Protein AF-A0AAP1C025-F1 (afdb_monomer_lite)

Sequence (113 aa):
MRRRFGRLNREFAQPEQVAKRLARCYTEDVLMSAITSAKLEDGVAAWATPARERRRLAALIDDIPGAPFDVAAAPAYGPVRDATGERKKDHLDERIAAHAVSPDVALVTNDER

Secondary structure (DSSP, 8-state):
-PPBP-SS-TT----HHHHHHHTTSBGGG--EEHHHHHHHHHHHHTSS-HHHHHHHHHHHHHHSPEEP--GGGHHHHHHHHHHH---SS-THHHHHHHHHHTTT-PPP-S---

InterPro domains:
  IPR002716 PIN domain [PF01850] (15-113)
  IPR029060 PIN-like domain superfamily [SSF88723] (15-111)

Radius of gyration: 15.18 Å; chains: 1; bounding box: 31×42×33 Å

pLDDT: mean 86.61, std 11.4, range [52.75, 96.94]

Structure (mmCIF, N/CA/C/O backbone):
data_AF-A0AAP1C025-F1
#
_entry.id   AF-A0AAP1C025-F1
#
loop_
_atom_site.group_PDB
_atom_site.id
_atom_site.type_symbol
_atom_site.label_atom_id
_atom_site.label_alt_id
_atom_site.label_comp_id
_atom_site.label_asym_id
_atom_site.label_entity_id
_atom_site.label_seq_id
_atom_site.pdbx_PDB_ins_code
_atom_site.Cartn_x
_atom_site.Cartn_y
_atom_site.Cartn_z
_atom_site.occupancy
_atom_site.B_iso_or_equiv
_atom_site.auth_seq_id
_atom_site.auth_comp_id
_atom_site.auth_asym_id
_atom_site.auth_atom_id
_atom_site.pdbx_PDB_model_num
ATOM 1 N N . MET A 1 1 ? -11.312 -22.544 1.220 1.00 69.38 1 MET A N 1
ATOM 2 C CA . MET A 1 1 ? -10.151 -22.577 2.141 1.00 69.38 1 MET A CA 1
ATOM 3 C C . MET A 1 1 ? -9.283 -21.370 1.805 1.00 69.38 1 MET A C 1
ATOM 5 O O . MET A 1 1 ? -8.984 -21.210 0.630 1.00 69.38 1 MET A O 1
ATOM 9 N N . ARG A 1 2 ? -8.973 -20.476 2.759 1.00 79.31 2 ARG A N 1
ATOM 10 C CA . ARG A 1 2 ? -8.184 -19.256 2.477 1.00 79.31 2 ARG A CA 1
ATOM 11 C C . ARG A 1 2 ? -6.738 -19.633 2.134 1.00 79.31 2 ARG A C 1
ATOM 13 O O . ARG A 1 2 ? -6.178 -20.528 2.772 1.00 79.31 2 ARG A O 1
ATOM 20 N N . ARG A 1 3 ? -6.139 -18.973 1.141 1.00 79.12 3 ARG A N 1
ATOM 21 C CA . ARG A 1 3 ? -4.760 -19.236 0.709 1.00 79.12 3 ARG A CA 1
ATOM 22 C C . ARG A 1 3 ? -3.799 -18.524 1.663 1.00 79.12 3 ARG A C 1
ATOM 24 O O . ARG A 1 3 ? -3.931 -17.328 1.903 1.00 79.12 3 ARG A O 1
ATOM 31 N N . ARG A 1 4 ? -2.865 -19.262 2.269 1.00 80.00 4 ARG A N 1
ATOM 32 C CA . ARG A 1 4 ? -1.772 -18.638 3.034 1.00 80.00 4 ARG A CA 1
ATOM 33 C C . ARG A 1 4 ? -0.737 -18.074 2.073 1.00 80.00 4 ARG A C 1
ATOM 35 O O . ARG A 1 4 ? -0.535 -18.652 1.004 1.00 80.00 4 ARG A O 1
ATOM 42 N N . PHE A 1 5 ? -0.037 -17.019 2.487 1.00 74.62 5 PHE A N 1
ATOM 43 C CA . PHE A 1 5 ? 1.181 -16.616 1.790 1.00 74.62 5 PHE A CA 1
ATOM 44 C C . PHE A 1 5 ? 2.169 -17.782 1.784 1.00 74.62 5 PHE A C 1
ATOM 46 O O . PHE A 1 5 ? 2.584 -18.287 2.831 1.00 74.62 5 PHE A O 1
ATOM 53 N N . GLY A 1 6 ? 2.535 -18.221 0.583 1.00 68.06 6 GLY A N 1
ATOM 54 C CA . GLY A 1 6 ? 3.704 -19.065 0.388 1.00 68.06 6 GLY A CA 1
ATOM 55 C C . GLY A 1 6 ? 4.988 -18.246 0.525 1.00 68.06 6 GLY A C 1
ATOM 56 O O . GLY A 1 6 ? 5.004 -17.132 1.050 1.00 68.06 6 GLY A O 1
ATOM 57 N N . ARG A 1 7 ? 6.090 -18.772 -0.015 1.00 61.41 7 ARG A N 1
ATOM 58 C CA . ARG A 1 7 ? 7.212 -17.894 -0.360 1.00 61.41 7 ARG A CA 1
ATOM 59 C C . ARG A 1 7 ? 6.676 -16.933 -1.427 1.00 61.41 7 ARG A C 1
ATOM 61 O O . ARG A 1 7 ? 6.299 -17.429 -2.488 1.00 61.41 7 ARG A O 1
ATOM 68 N N . LEU A 1 8 ? 6.622 -15.623 -1.139 1.00 63.41 8 LEU A N 1
ATOM 69 C CA . LEU A 1 8 ? 6.467 -14.608 -2.189 1.00 63.41 8 LEU A CA 1
ATOM 70 C C . LEU A 1 8 ? 7.430 -14.984 -3.310 1.00 63.41 8 LEU A C 1
ATOM 72 O O . LEU A 1 8 ? 8.557 -15.395 -3.013 1.00 63.41 8 LEU A O 1
ATOM 76 N N . ASN A 1 9 ? 6.914 -14.959 -4.534 1.00 53.06 9 ASN A N 1
ATOM 77 C CA . ASN A 1 9 ? 7.534 -15.415 -5.771 1.00 53.06 9 ASN A CA 1
ATOM 78 C C . ASN A 1 9 ? 9.075 -15.569 -5.690 1.00 53.06 9 ASN A C 1
ATOM 80 O O . ASN A 1 9 ? 9.763 -14.615 -5.342 1.00 53.06 9 ASN A O 1
ATOM 84 N N . ARG A 1 10 ? 9.640 -16.754 -6.005 1.00 52.75 10 ARG A N 1
ATOM 85 C CA . ARG A 1 10 ? 11.064 -17.126 -5.746 1.00 52.75 10 ARG A CA 1
ATOM 86 C C . ARG A 1 10 ? 12.119 -16.181 -6.353 1.00 52.75 10 ARG A C 1
ATOM 88 O O . ARG A 1 10 ? 13.304 -16.337 -6.074 1.00 52.75 10 ARG A O 1
ATOM 95 N N . GLU A 1 11 ? 11.700 -15.241 -7.189 1.00 54.16 11 GLU A N 1
ATOM 96 C CA . GLU A 1 11 ? 12.521 -14.179 -7.767 1.00 54.16 11 GLU A CA 1
ATOM 97 C C . GLU A 1 11 ? 12.704 -12.957 -6.848 1.00 54.16 11 GLU A C 1
ATOM 99 O O . GLU A 1 11 ? 13.564 -12.120 -7.127 1.00 54.16 11 GLU A O 1
ATOM 104 N N . PHE A 1 12 ? 11.937 -12.862 -5.756 1.00 59.84 12 PHE A N 1
ATOM 105 C CA . PHE A 1 12 ? 12.110 -11.886 -4.685 1.00 59.84 12 PHE A CA 1
ATOM 106 C C . PHE A 1 12 ? 12.918 -12.499 -3.539 1.00 59.84 12 PHE A C 1
ATOM 108 O O . PHE A 1 12 ? 12.548 -13.518 -2.957 1.00 59.84 12 PHE A O 1
ATOM 115 N N . ALA A 1 13 ? 14.031 -11.855 -3.194 1.00 64.94 13 ALA A N 1
ATOM 116 C CA . ALA A 1 13 ? 14.738 -12.108 -1.947 1.00 64.94 13 ALA A CA 1
ATOM 117 C C . ALA A 1 13 ? 14.336 -11.026 -0.937 1.00 64.94 13 ALA A C 1
ATOM 119 O O . ALA A 1 13 ? 15.030 -10.026 -0.777 1.00 64.94 13 ALA A O 1
ATOM 120 N N . GLN A 1 14 ? 13.183 -11.192 -0.287 1.00 74.00 14 GLN A N 1
ATOM 121 C CA . GLN A 1 14 ? 12.802 -10.348 0.845 1.00 74.00 14 GLN A CA 1
ATOM 122 C C . GLN A 1 14 ? 13.598 -10.731 2.105 1.00 74.00 14 GLN A C 1
ATOM 124 O O . GLN A 1 14 ? 13.945 -11.907 2.272 1.00 74.00 14 GLN A O 1
ATOM 129 N N . PRO A 1 15 ? 13.843 -9.782 3.030 1.00 83.62 15 PRO A N 1
ATOM 130 C CA . PRO A 1 15 ? 14.426 -10.093 4.330 1.00 83.62 15 PRO A CA 1
ATOM 131 C C . PRO A 1 15 ? 13.658 -11.216 5.041 1.00 83.62 15 PRO A C 1
ATOM 133 O O . PRO A 1 15 ? 12.425 -11.279 4.983 1.00 83.62 15 PRO A O 1
ATOM 136 N N . GLU A 1 16 ? 14.371 -12.095 5.750 1.00 83.62 16 GLU A N 1
ATOM 137 C CA . GLU A 1 16 ? 13.776 -13.289 6.372 1.00 83.62 16 GLU A CA 1
ATOM 138 C C . GLU A 1 16 ? 12.627 -12.935 7.332 1.00 83.62 16 GLU A C 1
ATOM 140 O O . GLU A 1 16 ? 11.607 -13.627 7.376 1.00 83.62 16 GLU A O 1
ATOM 145 N N . GLN A 1 17 ? 12.754 -11.819 8.056 1.00 85.12 17 GLN A N 1
ATOM 146 C CA . GLN A 1 17 ? 11.710 -11.306 8.945 1.00 85.12 17 GLN A CA 1
ATOM 147 C C . GLN A 1 17 ? 10.389 -11.020 8.213 1.00 85.12 17 GLN A C 1
ATOM 149 O O . GLN A 1 17 ? 9.321 -11.361 8.724 1.00 85.12 17 GLN A O 1
ATOM 154 N N . VAL A 1 18 ? 10.451 -10.482 6.990 1.00 85.31 18 VAL A N 1
ATOM 155 C CA . VAL A 1 18 ? 9.275 -10.185 6.160 1.00 85.31 18 VAL A CA 1
ATOM 156 C C . VAL A 1 18 ? 8.633 -11.487 5.692 1.00 85.31 18 VAL A C 1
ATOM 158 O O . VAL A 1 18 ? 7.428 -11.673 5.851 1.00 85.31 18 VAL A O 1
ATOM 161 N N . ALA A 1 19 ? 9.439 -12.438 5.206 1.00 83.12 19 ALA A N 1
ATOM 162 C CA . ALA A 1 19 ? 8.948 -13.752 4.790 1.00 83.12 19 ALA A CA 1
ATOM 163 C C . ALA A 1 19 ? 8.244 -14.498 5.938 1.00 83.12 19 ALA A C 1
ATOM 165 O O . ALA A 1 19 ? 7.155 -15.042 5.753 1.00 83.12 19 ALA A O 1
ATOM 166 N N . LYS A 1 20 ? 8.832 -14.488 7.144 1.00 85.19 20 LYS A N 1
ATOM 167 C CA . LYS A 1 20 ? 8.246 -15.108 8.344 1.00 85.19 20 LYS A CA 1
ATOM 168 C C . LYS A 1 20 ? 6.935 -14.449 8.767 1.00 85.19 20 LYS A C 1
ATOM 170 O O . LYS A 1 20 ? 6.047 -15.151 9.250 1.00 85.19 20 LYS A O 1
ATOM 175 N N . ARG A 1 21 ? 6.819 -13.123 8.629 1.00 86.56 21 ARG A N 1
ATOM 176 C CA . ARG A 1 21 ? 5.600 -12.377 8.969 1.00 86.56 21 ARG A CA 1
ATOM 177 C C . ARG A 1 21 ? 4.481 -12.703 7.984 1.00 86.56 21 ARG A C 1
ATOM 179 O O . ARG A 1 21 ? 3.415 -13.122 8.421 1.00 86.56 21 ARG A O 1
ATOM 186 N N . LEU A 1 22 ? 4.760 -12.613 6.683 1.00 85.31 22 LEU A N 1
ATOM 187 C CA . LEU A 1 22 ? 3.780 -12.896 5.635 1.00 85.31 22 LEU A CA 1
ATOM 188 C C . LEU A 1 22 ? 3.276 -14.336 5.684 1.00 85.31 22 LEU A C 1
ATOM 190 O O . LEU A 1 22 ? 2.077 -14.540 5.586 1.00 85.31 22 LEU A O 1
ATOM 194 N N . ALA A 1 23 ? 4.133 -15.326 5.963 1.00 85.44 23 ALA A N 1
ATOM 195 C CA . ALA A 1 23 ? 3.723 -16.733 6.086 1.00 85.44 23 ALA A CA 1
ATOM 196 C C . ALA A 1 23 ? 2.649 -17.003 7.169 1.00 85.44 23 ALA A C 1
ATOM 198 O O . ALA A 1 23 ? 2.058 -18.088 7.210 1.00 85.44 23 ALA A O 1
ATOM 199 N N . ARG A 1 24 ? 2.406 -16.040 8.071 1.00 87.69 24 ARG A N 1
ATOM 200 C CA . ARG A 1 24 ? 1.347 -16.089 9.094 1.00 87.69 24 ARG A CA 1
ATOM 201 C C . ARG A 1 24 ? 0.043 -15.418 8.645 1.00 87.69 24 ARG A C 1
ATOM 203 O O . ARG A 1 24 ? -0.959 -15.569 9.337 1.00 87.69 24 ARG A O 1
ATOM 210 N N . CYS A 1 25 ? 0.051 -14.716 7.518 1.00 87.31 25 CYS A N 1
ATOM 211 C CA . CYS A 1 25 ? -1.087 -14.018 6.931 1.00 87.31 25 CYS A CA 1
ATOM 212 C C . CYS A 1 25 ? -1.738 -14.854 5.814 1.00 87.31 25 CYS A C 1
ATOM 214 O O . CYS A 1 25 ? -1.108 -15.721 5.193 1.00 87.31 25 CYS A O 1
ATOM 216 N N . TYR A 1 26 ? -3.009 -14.572 5.536 1.00 87.69 26 TYR A N 1
ATOM 217 C CA . TYR A 1 26 ? -3.670 -15.014 4.310 1.00 87.69 26 TYR A CA 1
ATOM 218 C C . TYR A 1 26 ? -3.510 -13.945 3.227 1.00 87.69 26 TYR A C 1
ATOM 220 O O . TYR A 1 26 ? -3.410 -12.765 3.555 1.00 87.69 26 TYR A O 1
ATOM 228 N N . THR A 1 27 ? -3.490 -14.349 1.954 1.00 84.31 27 THR A N 1
ATOM 229 C CA . THR A 1 27 ? -3.382 -13.420 0.807 1.00 84.31 27 THR A CA 1
ATOM 230 C C . THR A 1 27 ? -4.477 -12.360 0.829 1.00 84.31 27 THR A C 1
ATOM 232 O O . THR A 1 27 ? -4.211 -11.192 0.603 1.00 84.31 27 THR A O 1
ATOM 235 N N . GLU A 1 28 ? -5.681 -12.751 1.244 1.00 86.31 28 GLU A N 1
ATOM 236 C CA . GLU A 1 28 ? -6.846 -11.867 1.362 1.00 86.31 28 GLU A CA 1
ATOM 237 C C . GLU A 1 28 ? -6.763 -10.844 2.512 1.00 86.31 28 GLU A C 1
ATOM 239 O O . GLU A 1 28 ? -7.619 -9.972 2.604 1.00 86.31 28 GLU A O 1
ATOM 244 N N . ASP A 1 29 ? -5.795 -10.977 3.429 1.00 89.38 29 ASP A N 1
ATOM 245 C CA . ASP A 1 29 ? -5.635 -10.086 4.592 1.00 89.38 29 ASP A CA 1
ATOM 246 C C . ASP A 1 29 ? -4.501 -9.064 4.394 1.00 89.38 29 ASP A C 1
ATOM 248 O O . ASP A 1 29 ? -4.179 -8.310 5.312 1.00 89.38 29 ASP A O 1
ATOM 252 N N . VAL A 1 30 ? -3.842 -9.070 3.231 1.00 91.88 30 VAL A N 1
ATOM 253 C CA . VAL A 1 30 ? -2.703 -8.194 2.939 1.00 91.88 30 VAL A CA 1
ATOM 254 C C . VAL A 1 30 ? -2.945 -7.494 1.613 1.00 91.88 30 VAL A C 1
ATOM 256 O O . VAL A 1 30 ? -3.278 -8.115 0.611 1.00 91.88 30 VAL A O 1
ATOM 259 N N . LEU A 1 31 ? -2.740 -6.186 1.613 1.00 93.94 31 LEU A N 1
ATOM 260 C CA . LEU A 1 31 ? -2.945 -5.321 0.463 1.00 93.94 31 LEU A CA 1
ATOM 261 C C . LEU A 1 31 ? -1.829 -4.285 0.386 1.00 93.94 31 LEU A C 1
ATOM 263 O O . LEU A 1 31 ? -1.169 -3.972 1.379 1.00 93.94 31 LEU A O 1
ATOM 267 N N . MET A 1 32 ? -1.628 -3.752 -0.810 1.00 95.44 32 MET A N 1
ATOM 268 C CA . MET A 1 32 ? -0.685 -2.678 -1.078 1.00 95.44 32 MET A CA 1
ATOM 269 C C . MET A 1 32 ? -1.454 -1.379 -1.303 1.00 95.44 32 MET A C 1
ATOM 271 O O . MET A 1 32 ? -2.446 -1.355 -2.019 1.00 95.44 32 MET A O 1
ATOM 275 N N . SER A 1 33 ? -0.994 -0.262 -0.745 1.00 96.94 33 SER A N 1
ATOM 276 C CA . SER A 1 33 ? -1.547 1.044 -1.119 1.00 96.94 33 SER A CA 1
ATOM 277 C C . SER A 1 33 ? -1.283 1.326 -2.606 1.00 96.94 33 SER A C 1
ATOM 279 O O . SER A 1 33 ? -0.157 1.134 -3.069 1.00 96.94 33 SER A O 1
ATOM 281 N N . ALA A 1 34 ? -2.258 1.864 -3.352 1.00 96.19 34 ALA A N 1
ATOM 282 C CA . ALA A 1 34 ? -2.032 2.341 -4.723 1.00 96.19 34 ALA A CA 1
ATOM 283 C C . ALA A 1 34 ? -0.877 3.357 -4.813 1.00 96.19 34 ALA A C 1
ATOM 285 O O . ALA A 1 34 ? -0.171 3.407 -5.817 1.00 96.19 34 ALA A O 1
ATOM 286 N N . ILE A 1 35 ? -0.631 4.118 -3.741 1.00 95.69 35 ILE A N 1
ATOM 287 C CA . ILE A 1 35 ? 0.500 5.049 -3.653 1.00 95.69 35 ILE A CA 1
ATOM 288 C C . ILE A 1 35 ? 1.835 4.291 -3.619 1.00 95.69 35 ILE A C 1
ATOM 290 O O . ILE A 1 35 ? 2.773 4.654 -4.325 1.00 95.69 35 ILE A O 1
ATOM 294 N N . THR A 1 36 ? 1.916 3.196 -2.858 1.00 95.62 36 THR A N 1
ATOM 295 C CA . THR A 1 36 ? 3.088 2.306 -2.856 1.00 95.62 36 THR A CA 1
ATOM 296 C C . THR A 1 36 ? 3.275 1.647 -4.220 1.00 95.62 36 THR A C 1
ATOM 298 O O . THR A 1 36 ? 4.396 1.610 -4.720 1.00 95.62 36 THR A O 1
ATOM 301 N N . SER A 1 37 ? 2.190 1.194 -4.857 1.00 95.50 37 SER A N 1
ATOM 302 C CA . SER A 1 37 ? 2.247 0.631 -6.212 1.00 95.50 37 SER A CA 1
ATOM 303 C C . SER A 1 37 ? 2.819 1.636 -7.218 1.00 95.50 37 SER A C 1
ATOM 305 O O . SER A 1 37 ? 3.658 1.265 -8.032 1.00 95.50 37 SER A O 1
ATOM 307 N N . ALA A 1 38 ? 2.430 2.913 -7.133 1.00 94.94 38 ALA A N 1
ATOM 308 C CA . ALA A 1 38 ? 2.976 3.969 -7.987 1.00 94.94 38 ALA A CA 1
ATOM 309 C C . ALA A 1 38 ? 4.480 4.205 -7.746 1.00 94.94 38 ALA A C 1
ATOM 311 O O . ALA A 1 38 ? 5.235 4.322 -8.710 1.00 94.94 38 ALA A O 1
ATOM 312 N N . LYS A 1 39 ? 4.938 4.202 -6.482 1.00 94.25 39 LYS A N 1
ATOM 313 C CA . LYS A 1 39 ? 6.378 4.287 -6.147 1.00 94.25 39 LYS A CA 1
ATOM 314 C C . LYS A 1 39 ? 7.166 3.114 -6.744 1.00 94.25 39 LYS A C 1
ATOM 316 O O . LYS A 1 39 ? 8.284 3.298 -7.218 1.00 94.25 39 LYS A O 1
ATOM 321 N N . LEU A 1 40 ? 6.594 1.908 -6.727 1.00 94.81 40 LEU A N 1
ATOM 322 C CA . LEU A 1 40 ? 7.235 0.730 -7.314 1.00 94.81 40 LEU A CA 1
ATOM 323 C C . LEU A 1 40 ? 7.316 0.816 -8.844 1.00 94.81 40 LEU A C 1
ATOM 325 O O . LEU A 1 40 ? 8.348 0.452 -9.398 1.00 94.81 40 LEU A O 1
ATOM 329 N N . GLU A 1 41 ? 6.284 1.326 -9.521 1.00 95.31 41 GLU A N 1
ATOM 330 C CA . GLU A 1 41 ? 6.320 1.556 -10.976 1.00 95.31 41 GLU A CA 1
ATOM 331 C C . GLU A 1 41 ? 7.399 2.576 -11.380 1.00 95.31 41 GLU A C 1
ATOM 333 O O . GLU A 1 41 ? 8.131 2.346 -12.347 1.00 95.31 41 GLU A O 1
ATOM 338 N N . ASP A 1 42 ? 7.560 3.661 -10.615 1.00 94.62 42 ASP A N 1
ATOM 339 C CA . ASP A 1 42 ? 8.652 4.626 -10.820 1.00 94.62 42 ASP A CA 1
ATOM 340 C C . ASP A 1 42 ? 10.030 3.953 -10.657 1.00 94.62 42 ASP A C 1
ATOM 342 O O . ASP A 1 42 ? 10.899 4.047 -11.529 1.00 94.62 42 ASP A O 1
ATOM 346 N N . GLY A 1 43 ? 10.195 3.142 -9.605 1.00 93.31 43 GLY A N 1
ATOM 347 C CA . GLY A 1 43 ? 11.407 2.347 -9.386 1.00 93.31 43 GLY A CA 1
ATOM 348 C C . GLY A 1 43 ? 11.706 1.343 -10.510 1.00 93.31 43 GLY A C 1
ATOM 349 O O . GLY A 1 43 ? 12.867 1.162 -10.886 1.00 93.31 43 GLY A O 1
ATOM 350 N N . VAL A 1 44 ? 10.678 0.715 -11.093 1.00 95.56 44 VAL A N 1
ATOM 351 C CA . VAL A 1 44 ? 10.815 -0.173 -12.263 1.00 95.56 44 VAL A CA 1
ATOM 352 C C . VAL A 1 44 ? 11.335 0.599 -13.476 1.00 95.56 44 VAL A C 1
ATOM 354 O O . VAL A 1 44 ? 12.206 0.095 -14.191 1.00 95.56 44 VAL A O 1
ATOM 357 N N . ALA A 1 45 ? 10.818 1.807 -13.718 1.00 94.12 45 ALA A N 1
ATOM 358 C CA . ALA A 1 45 ? 11.232 2.646 -14.840 1.00 94.12 45 ALA A CA 1
ATOM 359 C C . ALA A 1 45 ? 12.691 3.113 -14.716 1.00 94.12 45 ALA A C 1
ATOM 361 O O . ALA A 1 45 ? 13.392 3.191 -15.725 1.00 94.12 45 ALA A O 1
ATOM 362 N N . ALA A 1 46 ? 13.162 3.356 -13.491 1.00 94.12 46 ALA A N 1
ATOM 363 C CA . ALA A 1 46 ? 14.537 3.761 -13.208 1.00 94.12 46 ALA A CA 1
ATOM 364 C C . ALA A 1 46 ? 15.571 2.617 -13.313 1.00 94.12 46 ALA A C 1
ATOM 366 O O . ALA A 1 46 ? 16.778 2.864 -13.256 1.00 94.12 46 ALA A O 1
ATOM 367 N N . TRP A 1 47 ? 15.137 1.358 -13.448 1.00 93.38 47 TRP A N 1
ATOM 368 C CA . TRP A 1 47 ? 16.041 0.208 -13.429 1.00 93.38 47 TRP A CA 1
ATOM 369 C C . TRP A 1 47 ? 16.750 -0.035 -14.768 1.00 93.38 47 TRP A C 1
ATOM 371 O O . TRP A 1 47 ? 16.215 0.221 -15.841 1.00 93.38 47 TRP A O 1
ATOM 381 N N . ALA A 1 48 ? 17.928 -0.667 -14.730 1.00 94.12 48 ALA A N 1
ATOM 382 C CA . ALA A 1 48 ? 18.676 -1.027 -15.943 1.00 94.12 48 ALA A CA 1
ATOM 383 C C . ALA A 1 48 ? 17.961 -2.072 -16.830 1.00 94.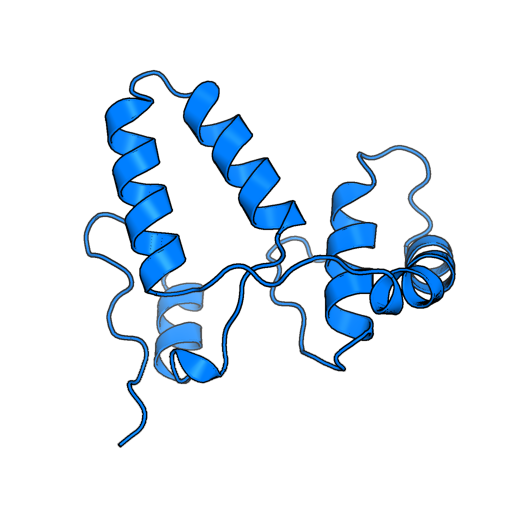12 48 ALA A C 1
ATOM 385 O O . ALA A 1 48 ? 18.284 -2.225 -18.005 1.00 94.12 48 ALA A O 1
ATOM 386 N N . THR A 1 49 ? 17.000 -2.822 -16.275 1.00 93.81 49 THR A N 1
ATOM 387 C CA . THR A 1 49 ? 16.220 -3.852 -16.995 1.00 93.81 49 THR A CA 1
ATOM 388 C C . THR A 1 49 ? 14.714 -3.754 -16.690 1.00 93.81 49 THR A C 1
ATOM 390 O O . THR A 1 49 ? 14.148 -4.662 -16.073 1.00 93.81 49 THR A O 1
ATOM 393 N N . PRO A 1 50 ? 14.018 -2.690 -17.141 1.00 93.69 50 PRO A N 1
ATOM 394 C CA . PRO A 1 50 ? 12.637 -2.399 -16.734 1.00 93.69 50 PRO A CA 1
ATOM 395 C C . PRO A 1 50 ? 11.637 -3.513 -17.058 1.00 93.69 50 PRO A C 1
ATOM 397 O O . PRO A 1 50 ? 10.730 -3.788 -16.283 1.00 93.69 50 PRO A O 1
ATOM 400 N N . ALA A 1 51 ? 11.810 -4.215 -18.184 1.00 94.62 51 ALA A N 1
ATOM 401 C CA . ALA A 1 51 ? 10.917 -5.312 -18.566 1.00 94.62 51 ALA A CA 1
ATOM 402 C C . ALA A 1 51 ? 10.959 -6.489 -17.576 1.00 94.62 51 ALA A C 1
ATOM 404 O O . ALA A 1 51 ? 9.937 -7.134 -17.340 1.00 94.62 51 ALA A O 1
ATOM 405 N N . ARG A 1 52 ? 12.131 -6.769 -16.989 1.00 92.69 52 ARG A N 1
ATOM 406 C CA . ARG A 1 52 ? 12.285 -7.815 -15.973 1.00 92.69 52 ARG A CA 1
ATOM 407 C C . ARG A 1 52 ? 11.645 -7.384 -14.659 1.00 92.69 52 ARG A C 1
ATOM 409 O O . ARG A 1 52 ? 10.866 -8.144 -14.095 1.00 92.69 52 ARG A O 1
ATOM 416 N N . GLU A 1 53 ? 11.930 -6.167 -14.200 1.00 93.19 53 GLU A N 1
ATOM 417 C CA . GLU A 1 53 ? 11.371 -5.675 -12.935 1.00 93.19 53 GLU A CA 1
ATOM 418 C C . GLU A 1 53 ? 9.855 -5.456 -13.021 1.00 93.19 53 GLU A C 1
ATOM 420 O O . GLU A 1 53 ? 9.150 -5.750 -12.063 1.00 93.19 53 GLU A O 1
ATOM 425 N N . ARG A 1 54 ? 9.313 -5.093 -14.191 1.00 94.44 54 ARG A N 1
ATOM 426 C CA . ARG A 1 54 ? 7.859 -5.038 -14.401 1.00 94.44 54 ARG A CA 1
ATOM 427 C C . ARG A 1 54 ? 7.191 -6.402 -14.233 1.00 94.44 54 ARG A C 1
ATOM 429 O O . ARG A 1 54 ? 6.122 -6.484 -13.642 1.00 94.44 54 ARG A O 1
ATOM 436 N N . ARG A 1 55 ? 7.809 -7.487 -14.719 1.00 92.81 55 ARG A N 1
ATOM 437 C CA . ARG A 1 55 ? 7.284 -8.854 -14.510 1.00 92.81 55 ARG A CA 1
ATOM 438 C C . ARG A 1 55 ? 7.287 -9.237 -13.033 1.00 92.81 55 ARG A C 1
ATOM 440 O O . ARG A 1 55 ? 6.345 -9.868 -12.566 1.00 92.81 55 ARG A O 1
ATOM 447 N N . ARG A 1 56 ? 8.322 -8.826 -12.299 1.00 90.81 56 ARG A N 1
ATOM 448 C CA . ARG A 1 56 ? 8.406 -9.030 -10.850 1.00 90.81 56 ARG A CA 1
ATOM 449 C C . ARG A 1 56 ? 7.332 -8.240 -10.113 1.00 90.81 56 ARG A C 1
ATOM 451 O O . ARG A 1 56 ? 6.635 -8.818 -9.289 1.00 90.81 56 ARG A O 1
ATOM 458 N N . LEU A 1 57 ? 7.153 -6.962 -10.445 1.00 92.19 57 LEU A N 1
ATOM 459 C CA . LEU A 1 57 ? 6.097 -6.135 -9.866 1.00 92.19 57 LEU A CA 1
ATOM 460 C C . LEU A 1 57 ? 4.706 -6.717 -10.149 1.00 92.19 57 LEU A C 1
ATOM 462 O O . LEU A 1 57 ? 3.908 -6.841 -9.229 1.00 92.19 57 LEU A O 1
ATOM 466 N N . ALA A 1 58 ? 4.445 -7.166 -11.379 1.00 92.31 58 ALA A N 1
ATOM 467 C CA . ALA A 1 58 ? 3.184 -7.817 -11.727 1.00 92.31 58 ALA A CA 1
ATOM 468 C C . ALA A 1 58 ? 2.917 -9.066 -10.870 1.00 92.31 58 ALA A C 1
ATOM 470 O O . ALA A 1 58 ? 1.810 -9.245 -10.375 1.00 92.31 58 ALA A O 1
ATOM 471 N N . ALA A 1 59 ? 3.934 -9.899 -10.637 1.00 89.25 59 ALA A N 1
ATOM 472 C CA . ALA A 1 59 ? 3.787 -11.065 -9.771 1.00 89.25 59 ALA A CA 1
ATOM 473 C C . ALA A 1 59 ? 3.598 -10.701 -8.288 1.00 89.25 59 ALA A C 1
ATOM 475 O O . ALA A 1 59 ? 2.898 -11.407 -7.573 1.00 89.25 59 ALA A O 1
ATOM 476 N N . LEU A 1 60 ? 4.200 -9.603 -7.821 1.00 88.75 60 LEU A N 1
ATOM 477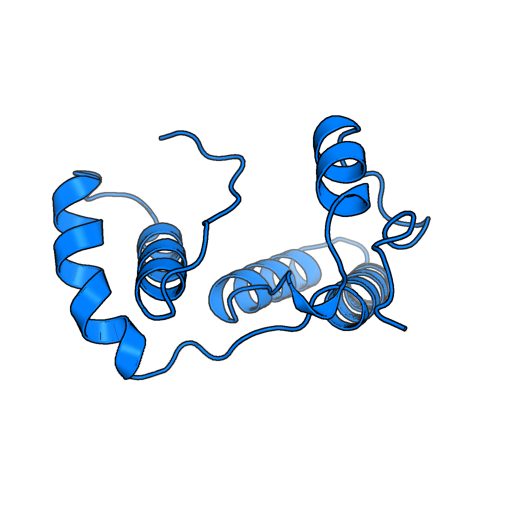 C CA . LEU A 1 60 ? 3.955 -9.092 -6.472 1.00 88.75 60 LEU A CA 1
ATOM 478 C C . LEU A 1 60 ? 2.514 -8.593 -6.313 1.00 88.75 60 LEU A C 1
ATOM 480 O O . LEU A 1 60 ? 1.913 -8.846 -5.278 1.00 88.75 60 LEU A O 1
ATOM 484 N N . ILE A 1 61 ? 1.968 -7.915 -7.325 1.00 90.94 61 ILE A N 1
ATOM 485 C CA . ILE A 1 61 ? 0.585 -7.414 -7.325 1.00 90.94 61 ILE A CA 1
ATOM 486 C C . ILE A 1 61 ? -0.432 -8.567 -7.354 1.00 90.94 61 ILE A C 1
ATOM 488 O O . ILE A 1 61 ? -1.497 -8.444 -6.757 1.00 90.94 61 ILE A O 1
ATOM 492 N N . ASP A 1 62 ? -0.101 -9.691 -7.996 1.00 89.00 62 ASP A N 1
ATOM 493 C CA . ASP A 1 62 ? -0.936 -10.904 -7.990 1.00 89.00 62 ASP A CA 1
ATOM 494 C C . ASP A 1 62 ? -1.037 -11.533 -6.584 1.00 89.00 62 ASP A C 1
ATOM 496 O O . ASP A 1 62 ? -2.101 -11.993 -6.174 1.00 89.00 62 ASP A O 1
ATOM 500 N N . ASP A 1 63 ? 0.055 -11.500 -5.810 1.00 86.56 63 ASP A N 1
ATOM 501 C CA . ASP A 1 63 ? 0.082 -11.984 -4.422 1.00 86.56 63 ASP A CA 1
ATOM 502 C C . ASP A 1 63 ? -0.432 -10.937 -3.403 1.00 86.56 63 ASP A C 1
ATOM 504 O O . ASP A 1 63 ? -0.961 -11.311 -2.353 1.00 86.56 63 ASP A O 1
ATOM 508 N N . ILE A 1 64 ? -0.234 -9.640 -3.674 1.00 91.19 64 ILE A N 1
ATOM 509 C CA . ILE A 1 64 ? -0.569 -8.502 -2.801 1.00 91.19 64 ILE A CA 1
ATOM 510 C C . ILE A 1 64 ? -1.274 -7.416 -3.633 1.00 91.19 64 ILE A C 1
ATOM 512 O O . ILE A 1 64 ? -0.615 -6.505 -4.151 1.00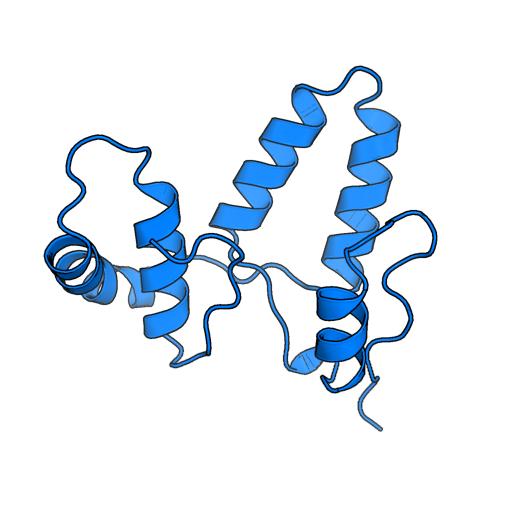 91.19 64 ILE A O 1
ATOM 516 N N . PRO A 1 65 ? -2.609 -7.473 -3.761 1.00 91.94 65 PRO A N 1
ATOM 517 C CA . PRO A 1 65 ? -3.344 -6.562 -4.625 1.00 91.94 65 PRO A CA 1
ATOM 518 C C . PRO A 1 65 ? -3.275 -5.112 -4.134 1.00 91.94 65 PRO A C 1
ATOM 520 O O . PRO A 1 65 ? -3.241 -4.825 -2.934 1.00 91.94 65 PRO A O 1
ATOM 523 N N . GLY A 1 66 ? -3.280 -4.182 -5.091 1.00 93.75 66 GLY A N 1
ATOM 524 C CA . GLY A 1 66 ? -3.343 -2.749 -4.828 1.00 93.75 66 GLY A CA 1
ATOM 525 C C . GLY A 1 66 ? -4.752 -2.295 -4.433 1.00 93.75 66 GLY A C 1
ATOM 526 O O . GLY A 1 66 ? -5.704 -2.538 -5.172 1.00 93.75 66 GLY A O 1
ATOM 527 N N . ALA A 1 67 ? -4.886 -1.588 -3.312 1.00 95.44 67 ALA A N 1
ATOM 528 C CA . ALA A 1 67 ? -6.112 -0.905 -2.912 1.00 95.44 67 ALA A CA 1
ATOM 529 C C . ALA A 1 67 ? -6.120 0.554 -3.408 1.00 95.44 67 ALA A C 1
ATOM 531 O O . ALA A 1 67 ? -5.078 1.220 -3.350 1.00 95.44 67 ALA A O 1
ATOM 532 N N . PRO A 1 68 ? -7.260 1.076 -3.895 1.00 95.38 68 PRO A N 1
ATOM 533 C CA . PRO A 1 68 ? -7.361 2.450 -4.374 1.00 95.38 68 PRO A CA 1
ATOM 534 C C . PRO A 1 68 ? -7.284 3.451 -3.217 1.00 95.38 68 PRO A C 1
ATOM 536 O O . PRO A 1 68 ? -7.980 3.299 -2.222 1.00 95.38 68 PRO A O 1
ATOM 539 N N . PHE A 1 69 ? -6.492 4.514 -3.380 1.00 94.81 69 PHE A N 1
ATOM 540 C CA . PHE A 1 69 ? -6.549 5.663 -2.475 1.00 94.81 69 PHE A CA 1
ATOM 541 C C . PHE A 1 69 ? -7.759 6.526 -2.847 1.00 94.81 69 PHE A C 1
ATOM 543 O O . PHE A 1 69 ? -7.710 7.268 -3.831 1.00 94.81 69 PHE A O 1
ATOM 550 N N . ASP A 1 70 ? -8.850 6.398 -2.101 1.00 94.94 70 ASP A N 1
ATOM 551 C CA . ASP A 1 70 ? -10.101 7.097 -2.384 1.00 94.94 70 ASP A CA 1
ATOM 552 C C . ASP A 1 70 ? -10.337 8.309 -1.462 1.00 94.94 70 ASP A C 1
ATOM 554 O O . ASP A 1 70 ? -9.509 8.695 -0.632 1.00 94.94 70 ASP A O 1
ATOM 558 N N . VAL A 1 71 ? -11.492 8.955 -1.637 1.00 96.62 71 VAL A N 1
ATOM 559 C CA . VAL A 1 71 ? -11.877 10.148 -0.869 1.00 96.62 71 VAL A CA 1
ATOM 560 C C . VAL A 1 71 ? -12.045 9.842 0.626 1.00 96.62 71 VAL A C 1
ATOM 562 O O . VAL A 1 71 ? -11.857 10.746 1.44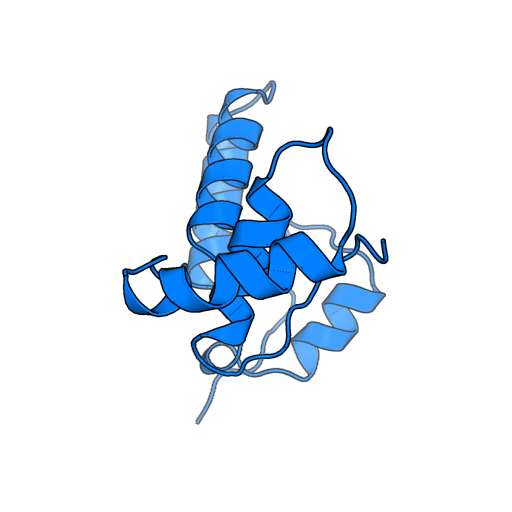2 1.00 96.62 71 VAL A O 1
ATOM 565 N N . ALA A 1 72 ? -12.335 8.595 1.017 1.00 95.75 72 ALA A N 1
ATOM 566 C CA . ALA A 1 72 ? -12.500 8.218 2.421 1.00 95.75 72 ALA A CA 1
ATOM 567 C C . ALA A 1 72 ? -11.178 8.287 3.204 1.00 95.75 72 ALA A C 1
ATOM 569 O O . ALA A 1 72 ? -11.197 8.423 4.429 1.00 95.75 72 ALA A O 1
ATOM 570 N N . ALA A 1 73 ? -10.029 8.255 2.521 1.00 95.50 73 ALA A N 1
ATOM 571 C CA . ALA A 1 73 ? -8.720 8.431 3.144 1.00 95.50 73 ALA A CA 1
ATOM 572 C C . ALA A 1 73 ? -8.336 9.900 3.385 1.00 95.50 73 ALA A C 1
ATOM 574 O O . ALA A 1 73 ? -7.477 10.186 4.223 1.00 95.50 73 ALA A O 1
ATOM 575 N N . ALA A 1 74 ? -8.980 10.852 2.701 1.00 94.75 74 ALA A N 1
ATOM 576 C CA . ALA A 1 74 ? -8.616 12.266 2.780 1.00 94.75 74 ALA A CA 1
ATOM 577 C C . ALA A 1 74 ? -8.698 12.862 4.205 1.00 94.75 74 ALA A C 1
ATOM 579 O O . ALA A 1 74 ? -7.759 13.565 4.592 1.00 94.75 74 ALA A O 1
ATOM 580 N N . PRO A 1 75 ? -9.731 12.577 5.027 1.00 96.31 75 PRO A N 1
ATOM 581 C CA . PRO A 1 75 ? -9.814 13.121 6.385 1.00 96.31 75 PRO A CA 1
ATOM 582 C C . PRO A 1 75 ? -8.703 12.631 7.322 1.00 96.31 75 PRO A C 1
ATOM 584 O O . PRO A 1 75 ? -8.324 13.353 8.241 1.00 96.31 75 PRO A O 1
ATOM 587 N N . ALA A 1 76 ? -8.153 11.434 7.087 1.00 95.69 76 ALA A N 1
ATOM 588 C CA . ALA A 1 76 ? -7.088 10.866 7.914 1.00 95.69 76 ALA A CA 1
ATOM 589 C C . ALA A 1 76 ? -5.724 11.540 7.677 1.00 95.69 76 ALA A C 1
ATOM 591 O O . ALA A 1 76 ? -4.854 11.502 8.544 1.00 95.69 76 ALA A O 1
ATOM 592 N N . TYR A 1 77 ? -5.533 12.193 6.527 1.00 93.19 77 TYR A N 1
ATOM 593 C CA . TYR A 1 77 ? -4.240 12.755 6.139 1.00 93.19 77 TYR A CA 1
ATOM 594 C C . TYR A 1 77 ? -3.778 13.917 7.025 1.00 93.19 77 TYR A C 1
ATOM 596 O O . TYR A 1 77 ? -2.612 13.961 7.407 1.00 93.19 77 TYR A O 1
ATOM 604 N N . GLY A 1 78 ? -4.676 14.843 7.378 1.00 91.75 78 GLY A N 1
ATOM 605 C CA . GLY A 1 78 ? -4.345 15.984 8.244 1.00 91.75 78 GLY A CA 1
ATOM 606 C C . GLY A 1 78 ? -3.775 15.546 9.601 1.00 91.75 78 GLY A C 1
ATOM 607 O O . GLY A 1 78 ? -2.634 15.896 9.903 1.00 91.75 78 GLY A O 1
ATOM 608 N N . PRO A 1 79 ? -4.509 14.721 10.373 1.00 93.06 79 PRO A N 1
ATOM 609 C CA . PRO A 1 79 ? -4.031 14.184 11.646 1.00 93.06 79 PRO A CA 1
ATOM 610 C C . PRO A 1 79 ? -2.718 13.402 11.540 1.00 93.06 79 PRO A C 1
ATOM 612 O O . PRO A 1 79 ? -1.831 13.593 12.367 1.00 93.06 79 PRO A O 1
ATOM 615 N N . VAL A 1 80 ? -2.566 12.556 10.513 1.00 91.75 80 VAL A N 1
ATOM 616 C CA . VAL A 1 80 ? -1.319 11.808 10.279 1.00 91.75 80 VAL A CA 1
ATOM 617 C C . VAL A 1 80 ? -0.145 12.764 10.073 1.00 91.75 80 VAL A C 1
ATOM 619 O O . VAL A 1 80 ? 0.903 12.596 10.689 1.00 91.75 80 VAL A O 1
ATOM 622 N N . ARG A 1 81 ? -0.328 13.803 9.256 1.00 88.44 81 ARG A N 1
ATOM 623 C CA . ARG A 1 81 ? 0.726 14.776 8.955 1.00 88.44 81 ARG A CA 1
ATOM 624 C C . ARG A 1 81 ? 1.104 15.637 10.159 1.00 88.44 81 ARG A C 1
ATOM 626 O O . ARG A 1 81 ? 2.268 15.995 10.326 1.00 88.44 81 ARG A O 1
ATOM 633 N N . ASP A 1 82 ? 0.130 15.989 10.990 1.00 89.44 82 ASP A N 1
ATOM 634 C CA . ASP A 1 82 ? 0.388 16.761 12.205 1.00 89.44 82 ASP A CA 1
ATOM 635 C C . ASP A 1 82 ? 1.146 15.925 13.250 1.00 89.44 82 ASP A C 1
ATOM 637 O O . ASP A 1 82 ? 1.953 16.474 14.001 1.00 89.44 82 ASP A O 1
ATOM 641 N N . ALA A 1 83 ? 0.946 14.601 13.260 1.00 86.88 83 ALA A N 1
ATOM 642 C CA . ALA A 1 83 ? 1.617 13.679 14.172 1.00 86.88 83 ALA A CA 1
ATOM 643 C C . ALA A 1 83 ? 3.084 13.388 13.802 1.00 86.88 83 ALA A C 1
ATOM 645 O O . ALA A 1 83 ? 3.896 13.187 14.703 1.00 86.88 83 ALA A O 1
ATOM 646 N N . THR A 1 84 ? 3.445 13.374 12.513 1.00 78.00 84 THR A N 1
ATOM 647 C CA . THR A 1 84 ? 4.815 13.038 12.071 1.00 78.00 84 THR A CA 1
ATOM 648 C C . THR A 1 84 ? 5.793 14.210 12.172 1.00 78.00 84 THR A C 1
ATOM 650 O O . THR A 1 84 ? 6.999 14.003 12.244 1.00 78.00 84 THR A O 1
ATOM 653 N N . GLY A 1 85 ? 5.319 15.463 12.194 1.00 68.19 85 GLY A N 1
ATOM 654 C CA . GLY A 1 85 ? 6.162 16.655 12.390 1.00 68.19 85 GLY A CA 1
ATOM 655 C C . GLY A 1 85 ? 7.194 16.940 11.279 1.00 68.19 85 GLY A C 1
ATOM 656 O O . GLY A 1 85 ? 7.863 17.980 11.310 1.00 68.19 85 GLY A O 1
ATOM 657 N N . GLU A 1 86 ? 7.315 16.073 10.271 1.00 64.06 86 GLU A N 1
ATOM 658 C CA . GLU A 1 86 ? 8.283 16.181 9.181 1.00 64.06 86 GLU A CA 1
ATOM 659 C C . GLU A 1 86 ? 7.744 17.060 8.039 1.00 64.06 86 GLU A C 1
ATOM 661 O O . GLU A 1 86 ? 6.941 16.659 7.206 1.00 64.06 86 GLU A O 1
ATOM 666 N N . ARG A 1 87 ? 8.213 18.312 7.961 1.00 60.69 87 ARG A N 1
ATOM 667 C CA . ARG A 1 87 ? 7.759 19.280 6.937 1.00 60.69 87 ARG A CA 1
ATOM 668 C C . ARG A 1 87 ? 8.535 19.245 5.612 1.00 60.69 87 ARG A C 1
ATOM 670 O O . ARG A 1 87 ? 8.251 20.068 4.748 1.00 60.69 87 ARG A O 1
ATOM 677 N N . LYS A 1 88 ? 9.564 18.398 5.469 1.00 59.66 88 LYS A N 1
ATOM 678 C CA . LYS A 1 88 ? 10.564 18.511 4.380 1.00 59.66 88 LYS A CA 1
ATOM 679 C C . LYS A 1 88 ? 10.711 17.290 3.461 1.00 59.66 88 LYS A C 1
ATOM 681 O O . LYS A 1 88 ? 11.464 17.392 2.496 1.00 59.66 88 LYS A O 1
ATOM 686 N N . LYS A 1 89 ? 10.058 16.162 3.744 1.00 62.19 89 LYS A N 1
ATOM 687 C CA . LYS A 1 89 ? 10.165 14.942 2.928 1.00 62.19 89 LYS A CA 1
ATOM 688 C C . LYS A 1 89 ? 9.012 14.816 1.937 1.00 62.19 89 LYS A C 1
ATOM 690 O O . LYS A 1 89 ? 8.009 15.515 2.040 1.00 62.19 89 LYS A O 1
ATOM 695 N N . ASP A 1 90 ? 9.201 13.928 0.967 1.00 68.56 90 ASP A N 1
ATOM 696 C CA . ASP A 1 90 ? 8.146 13.509 0.055 1.00 68.56 90 ASP A CA 1
ATOM 697 C C . ASP A 1 90 ? 6.966 12.932 0.851 1.00 68.56 90 ASP A C 1
ATOM 699 O O . ASP A 1 90 ? 7.107 11.916 1.526 1.00 68.56 90 ASP A O 1
ATOM 703 N N . HIS A 1 91 ? 5.809 13.597 0.777 1.00 82.56 91 HIS A N 1
ATOM 704 C CA . HIS A 1 91 ? 4.652 13.330 1.638 1.00 82.56 91 HIS A CA 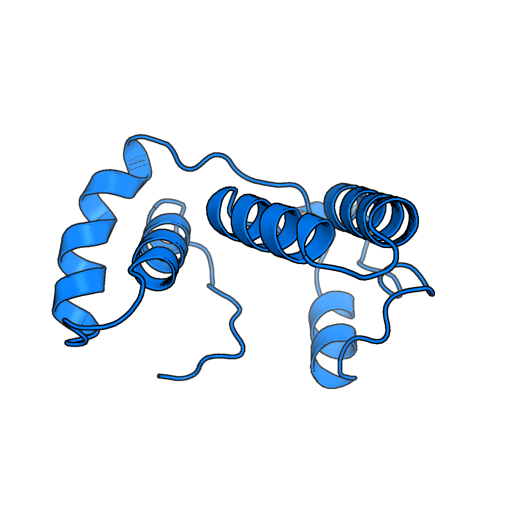1
ATOM 705 C C . HIS A 1 91 ? 3.852 12.072 1.248 1.00 82.56 91 HIS A C 1
ATOM 707 O O . HIS A 1 91 ? 2.657 11.941 1.544 1.00 82.56 91 HIS A O 1
ATOM 713 N N . LEU A 1 92 ? 4.460 11.174 0.470 1.00 89.75 92 LEU A N 1
ATOM 714 C CA . LEU A 1 92 ? 3.816 9.934 0.052 1.00 89.75 92 LEU A CA 1
ATOM 715 C C . LEU A 1 92 ? 3.635 8.979 1.229 1.00 89.75 92 LEU A C 1
ATOM 717 O O . LEU A 1 92 ? 2.650 8.244 1.242 1.00 89.75 92 LEU A O 1
ATOM 721 N N . ASP A 1 93 ? 4.528 9.006 2.215 1.00 89.88 93 ASP A N 1
ATOM 722 C CA . ASP A 1 93 ? 4.465 8.088 3.351 1.00 89.88 93 ASP A CA 1
ATOM 723 C C . ASP A 1 93 ? 3.302 8.456 4.290 1.00 89.88 93 ASP A C 1
ATOM 725 O O . ASP A 1 93 ? 2.540 7.577 4.695 1.00 89.88 93 ASP A O 1
ATOM 729 N N . GLU A 1 94 ? 3.028 9.746 4.503 1.00 91.12 94 GLU A N 1
ATOM 730 C CA . GLU A 1 94 ? 1.840 10.218 5.225 1.00 91.12 94 GLU A CA 1
ATOM 731 C C . GLU A 1 94 ? 0.546 9.884 4.473 1.00 91.12 94 GLU A C 1
ATOM 733 O O . GLU A 1 94 ? -0.472 9.575 5.092 1.00 91.12 94 GLU A O 1
ATOM 738 N N . ARG A 1 95 ? 0.561 9.889 3.132 1.00 94.56 95 ARG A N 1
ATOM 739 C CA . ARG A 1 95 ? -0.587 9.410 2.341 1.00 94.56 95 ARG A CA 1
ATOM 740 C C . ARG A 1 95 ? -0.778 7.905 2.488 1.00 94.56 95 ARG A C 1
ATOM 742 O O . ARG A 1 95 ? -1.912 7.458 2.611 1.00 94.56 95 ARG A O 1
ATOM 749 N N . ILE A 1 96 ? 0.299 7.119 2.502 1.00 94.75 96 ILE A N 1
ATOM 750 C CA . ILE A 1 96 ? 0.231 5.670 2.738 1.00 94.75 96 ILE A CA 1
ATOM 751 C C . ILE A 1 96 ? -0.308 5.384 4.147 1.00 94.75 96 ILE A C 1
ATOM 753 O O . ILE A 1 96 ? -1.179 4.530 4.298 1.00 94.75 96 ILE A O 1
ATOM 757 N N . ALA A 1 97 ? 0.136 6.130 5.158 1.00 94.06 97 ALA A N 1
ATOM 758 C CA . ALA A 1 97 ? -0.372 6.007 6.519 1.00 94.06 97 ALA A CA 1
ATOM 759 C C . ALA A 1 97 ? -1.850 6.416 6.629 1.00 94.06 97 ALA A C 1
ATOM 761 O O . ALA A 1 97 ? -2.647 5.665 7.186 1.00 94.06 97 ALA A O 1
ATOM 762 N N . ALA A 1 98 ? -2.259 7.533 6.022 1.00 95.12 98 ALA A N 1
ATOM 763 C CA . ALA A 1 98 ? -3.666 7.938 5.964 1.00 95.12 98 ALA A CA 1
ATOM 764 C C . ALA A 1 98 ? -4.549 6.886 5.272 1.00 95.12 98 ALA A C 1
ATOM 766 O O . ALA A 1 98 ? -5.675 6.627 5.701 1.00 95.12 98 ALA A O 1
ATOM 767 N N . HIS A 1 99 ? -4.014 6.239 4.234 1.00 96.69 99 HIS A N 1
ATOM 768 C CA . HIS A 1 99 ? -4.690 5.151 3.540 1.00 96.69 99 HIS A CA 1
ATOM 769 C C . HIS A 1 99 ? -4.889 3.919 4.424 1.00 96.69 99 HIS A C 1
ATOM 771 O O . HIS A 1 99 ? -5.883 3.231 4.254 1.00 96.69 99 HIS A O 1
ATOM 777 N N . ALA A 1 100 ? -3.980 3.639 5.362 1.00 96.56 100 ALA A N 1
ATOM 778 C CA . ALA A 1 100 ? -4.135 2.542 6.317 1.00 96.56 100 ALA A CA 1
ATOM 779 C C . ALA A 1 100 ? -5.121 2.885 7.449 1.00 96.56 100 ALA A C 1
ATOM 781 O O . ALA A 1 100 ? -5.879 2.026 7.891 1.00 96.56 100 ALA A O 1
ATOM 782 N N . VAL A 1 101 ? -5.154 4.149 7.882 1.00 96.38 101 VAL A N 1
ATOM 783 C CA . VAL A 1 101 ? -6.076 4.623 8.929 1.00 96.38 101 VAL A CA 1
ATOM 784 C C . VAL A 1 101 ? -7.537 4.546 8.477 1.00 96.38 101 VAL A C 1
ATOM 786 O O . VAL A 1 101 ? -8.399 4.181 9.267 1.00 96.38 101 VAL A O 1
ATOM 789 N N . SER A 1 102 ? -7.830 4.870 7.216 1.00 95.06 102 SER A N 1
ATOM 790 C CA . SER A 1 102 ? -9.208 4.928 6.703 1.00 95.06 102 SER A CA 1
ATOM 791 C C . SER A 1 102 ? -9.990 3.602 6.803 1.00 95.06 102 SER A C 1
ATOM 793 O O . SER A 1 102 ? -11.090 3.618 7.355 1.00 95.06 102 SER A O 1
ATOM 795 N N . PRO A 1 103 ? -9.452 2.448 6.359 1.00 93.50 103 PRO A N 1
ATOM 796 C CA . PRO A 1 103 ? -10.074 1.141 6.556 1.00 93.50 103 PRO A CA 1
ATOM 797 C C . PRO A 1 103 ? -9.717 0.481 7.902 1.00 93.50 103 PRO A C 1
ATOM 799 O O . PRO A 1 103 ? -10.030 -0.694 8.075 1.00 93.50 103 PRO A O 1
ATOM 802 N N . ASP A 1 104 ? -9.062 1.193 8.828 1.00 95.00 104 ASP A N 1
ATOM 803 C CA . ASP A 1 104 ? -8.605 0.681 10.132 1.00 95.00 104 ASP A CA 1
ATOM 804 C C . ASP A 1 104 ? -7.733 -0.587 10.025 1.00 95.00 104 ASP A C 1
ATOM 806 O O . ASP A 1 104 ? -8.014 -1.638 10.605 1.00 95.00 104 ASP A O 1
ATOM 810 N N . VAL A 1 105 ? -6.655 -0.507 9.236 1.00 94.12 105 VAL A N 1
ATOM 811 C CA . VAL A 1 105 ? -5.711 -1.620 9.038 1.00 94.12 105 VAL A CA 1
ATOM 812 C C . VAL A 1 105 ? -4.317 -1.299 9.564 1.00 94.12 105 VAL A C 1
ATOM 814 O O . VAL A 1 105 ? -3.872 -0.152 9.610 1.00 94.12 105 VAL A O 1
ATOM 817 N N . ALA A 1 106 ? -3.575 -2.346 9.924 1.00 93.38 106 ALA A N 1
ATOM 818 C CA . ALA A 1 106 ? -2.190 -2.207 10.351 1.00 93.38 106 ALA A CA 1
ATOM 819 C C . ALA A 1 106 ? -1.279 -1.821 9.172 1.00 93.38 106 ALA A C 1
ATOM 821 O O . ALA A 1 106 ? -1.150 -2.574 8.204 1.00 93.38 106 ALA A O 1
ATOM 822 N N . LEU A 1 107 ? -0.581 -0.688 9.289 1.00 92.62 107 LEU A N 1
ATOM 823 C CA . LEU A 1 107 ? 0.488 -0.315 8.365 1.00 92.62 107 LEU A CA 1
ATOM 824 C C . LEU A 1 107 ? 1.743 -1.154 8.645 1.00 92.62 107 LEU A C 1
ATOM 826 O O . LEU A 1 107 ? 2.270 -1.154 9.756 1.00 92.62 107 LEU A O 1
ATOM 830 N N . VAL A 1 108 ? 2.251 -1.843 7.622 1.00 90.81 108 VAL A N 1
ATOM 831 C CA . VAL A 1 108 ? 3.543 -2.537 7.678 1.00 90.81 108 VAL A CA 1
ATOM 832 C C . VAL A 1 108 ? 4.568 -1.711 6.914 1.00 90.81 108 VAL A C 1
ATOM 834 O O . VAL A 1 108 ? 4.439 -1.518 5.708 1.00 90.81 108 VAL A O 1
ATOM 837 N N . THR A 1 109 ? 5.594 -1.239 7.613 1.00 87.94 109 THR A N 1
ATOM 838 C CA . THR A 1 109 ? 6.660 -0.403 7.054 1.00 87.94 109 THR A CA 1
ATOM 839 C C . THR A 1 109 ? 8.013 -0.805 7.642 1.00 87.94 109 THR A C 1
ATOM 841 O O . THR A 1 109 ? 8.078 -1.401 8.717 1.00 87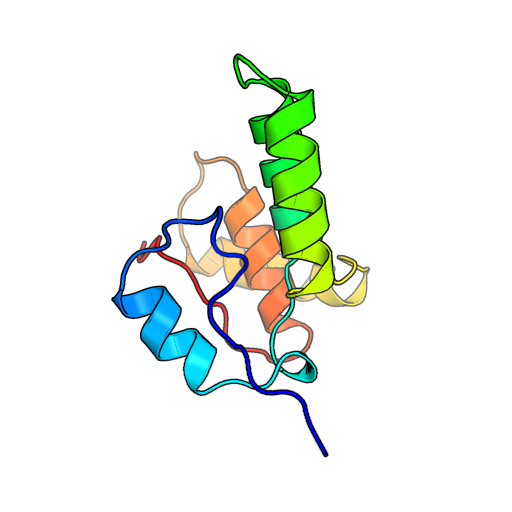.94 109 THR A O 1
ATOM 844 N N . ASN A 1 110 ? 9.086 -0.524 6.903 1.00 85.81 110 ASN A N 1
ATOM 845 C CA . ASN A 1 110 ? 10.465 -0.617 7.391 1.00 85.81 110 ASN A CA 1
ATOM 846 C C . ASN A 1 110 ? 11.036 0.765 7.759 1.00 85.81 110 ASN A C 1
ATOM 848 O O . ASN A 1 110 ? 12.182 0.854 8.189 1.00 85.81 110 ASN A O 1
ATOM 852 N N . ASP A 1 111 ? 10.264 1.833 7.546 1.00 79.62 111 ASP A N 1
ATOM 853 C CA . ASP A 1 111 ? 10.561 3.150 8.099 1.00 79.62 111 ASP A CA 1
ATOM 854 C C . ASP A 1 111 ? 9.883 3.259 9.470 1.00 79.62 111 ASP A C 1
ATOM 856 O O . ASP A 1 111 ? 8.658 3.203 9.562 1.00 79.62 111 ASP A O 1
ATOM 860 N N . GLU A 1 112 ? 10.692 3.311 10.528 1.00 74.25 112 GLU A N 1
ATOM 861 C CA . GLU A 1 112 ? 10.240 3.398 11.926 1.00 74.25 112 GLU A CA 1
ATOM 862 C C . GLU A 1 112 ? 10.128 4.853 12.418 1.00 74.25 112 GLU A C 1
ATOM 864 O O . GLU A 1 112 ? 9.884 5.076 13.605 1.00 74.25 112 GLU A O 1
ATOM 869 N N . ARG A 1 113 ? 10.378 5.831 11.539 1.00 60.78 113 ARG A N 1
ATOM 870 C CA . ARG A 1 113 ? 10.413 7.261 11.864 1.00 60.78 113 ARG A CA 1
ATOM 871 C C . ARG A 1 113 ? 9.140 7.990 11.469 1.00 60.78 113 ARG A C 1
ATOM 873 O O . ARG A 1 113 ? 8.557 7.649 10.418 1.00 60.78 113 ARG A O 1
#

Organism: NCBI:txid488446

Foldseek 3Di:
DFAQDDQQPPVDDDDPVVSVVSNVDTLVQAADEVLVLVVQLVVLVPDPHNVVSVVSSVSNCVSHPYDYLDPLLVVQLVVLCVVVPDPDDDCSVSSRVSSCVSVVHDDDDPDPD